Protein AF-U4TGU3-F1 (afdb_monomer)

Foldseek 3Di:
DDDPPPPPPPPQDWAFLCRLCVVQVHHSVLLVVLCVVVVVDDPPQDADQFWGWDQDCDPVDNHGDTTTIGGPNVSVSSNVSCVVVVVGDD

pLDDT: mean 84.71, std 15.21, range [42.94, 96.88]

Mean predicted aligned error: 7.61 Å

Radius of gyration: 15.69 Å; Cα contacts (8 Å, |Δi|>4): 119; chains: 1; bounding box: 40×32×46 Å

Solvent-accessible surface area (backbone atoms only — not comparable to full-atom values): 5378 Å² total; per-residue (Å²): 132,84,83,82,78,75,72,77,73,77,74,73,64,68,30,46,39,54,54,49,9,64,77,60,73,46,54,32,68,55,45,52,50,51,37,58,74,73,60,60,65,54,65,86,87,41,60,52,85,30,26,34,59,38,77,40,69,42,98,87,44,97,55,65,45,81,39,65,29,28,23,69,56,26,45,50,54,51,50,54,51,36,39,76,74,63,72,41,91,130

Nearest PDB structures (foldseek):
  8dxq-assembly1_F  TM=2.674E-01  e=2.018E+00  Homo sapiens
  8dxq-assembly1_D  TM=3.000E-01  e=2.611E+00  Homo sapiens
  8dxr-assembly1_D  TM=2.554E-01  e=3.166E+00  Homo sapiens
  6m04-assembly1_A  TM=2.457E-01  e=2.448E+00  Homo sapiens
  8dsa-assembly1_F  TM=2.647E-01  e=4.657E+00  Mus musculus

Secondary structure (DSSP, 8-state):
--------------B-HHHHHHHHTS-HHHHHHHHHHTT-SPSSS-EETTEEEEEEEETTEEEEEEEEEE-HHHHHHHHHHHHHTTS---

Sequence (90 aa):
MTGEMTIPVMQTKEYSAGDVGKRLGITAQRVGRLATVIGLKAEQPGQNEYGRWAASKSQHSDKEVPTWLYTDKGLAEIKAEAKKEGYINV

Structure (mmCIF, N/CA/C/O backbone):
data_AF-U4TGU3-F1
#
_entry.id   AF-U4TGU3-F1
#
loop_
_atom_site.group_PDB
_atom_site.id
_atom_site.type_symbol
_atom_site.label_atom_id
_atom_site.label_alt_id
_atom_site.label_comp_id
_atom_site.label_asym_id
_atom_site.label_entity_id
_atom_site.label_seq_id
_atom_site.pdbx_PDB_ins_code
_atom_site.Cartn_x
_atom_site.Cartn_y
_atom_site.Cartn_z
_atom_site.occupancy
_atom_site.B_iso_or_equiv
_atom_site.auth_seq_id
_atom_site.auth_comp_id
_atom_site.auth_asym_id
_atom_site.auth_atom_id
_atom_site.pdbx_PDB_model_num
ATOM 1 N N . MET A 1 1 ? 17.209 22.518 -37.202 1.00 42.94 1 MET A N 1
ATOM 2 C CA . MET A 1 1 ? 17.607 21.146 -36.836 1.00 42.94 1 MET A CA 1
ATOM 3 C C . MET A 1 1 ? 16.668 20.693 -35.730 1.00 42.94 1 MET A C 1
ATOM 5 O O . MET A 1 1 ? 16.486 21.428 -34.774 1.00 42.94 1 MET A O 1
ATOM 9 N N . THR A 1 2 ? 15.961 19.608 -36.032 1.00 47.66 2 THR A N 1
ATOM 10 C CA . THR A 1 2 ? 15.033 18.758 -35.266 1.00 47.66 2 THR A CA 1
ATOM 11 C C . THR A 1 2 ? 14.641 19.197 -33.850 1.00 47.66 2 THR A C 1
ATOM 13 O O . THR A 1 2 ? 15.456 19.190 -32.937 1.00 47.66 2 THR A O 1
ATOM 16 N N . GLY A 1 3 ? 13.356 19.522 -33.672 1.00 55.59 3 GLY A N 1
ATOM 17 C CA . GLY A 1 3 ? 12.745 19.722 -32.363 1.00 55.59 3 GLY A CA 1
ATOM 18 C C . GLY A 1 3 ? 12.612 18.401 -31.613 1.00 55.59 3 GLY A C 1
ATOM 19 O O . GLY A 1 3 ? 11.865 17.516 -32.029 1.00 55.59 3 GLY A O 1
ATOM 20 N N . GLU A 1 4 ? 13.317 18.280 -30.494 1.00 60.41 4 GLU A N 1
ATOM 21 C CA . GLU A 1 4 ? 13.029 17.267 -29.486 1.00 60.41 4 GLU A CA 1
ATOM 22 C C . GLU A 1 4 ? 11.736 17.663 -28.769 1.00 60.41 4 GLU A C 1
ATOM 24 O O . GLU A 1 4 ? 11.722 18.455 -27.828 1.00 60.41 4 GLU A O 1
ATOM 29 N N . MET A 1 5 ? 10.613 17.123 -29.241 1.00 56.06 5 MET A N 1
ATOM 30 C CA . MET A 1 5 ? 9.413 17.026 -28.421 1.00 56.06 5 MET A CA 1
ATOM 31 C C . MET A 1 5 ? 9.698 15.979 -27.349 1.00 56.06 5 MET A C 1
ATOM 33 O O . MET A 1 5 ? 9.524 14.781 -27.573 1.00 56.06 5 MET A O 1
ATOM 37 N N . THR A 1 6 ? 10.176 16.422 -26.187 1.00 54.22 6 THR A N 1
ATOM 38 C CA . THR A 1 6 ? 10.187 15.570 -25.004 1.00 54.22 6 THR A CA 1
ATOM 39 C C . THR A 1 6 ? 8.724 15.313 -24.669 1.00 54.22 6 THR A C 1
ATOM 41 O O . THR A 1 6 ? 7.990 16.196 -24.232 1.00 54.22 6 THR A O 1
ATOM 44 N N . ILE A 1 7 ? 8.240 14.112 -24.985 1.00 60.81 7 ILE A N 1
ATOM 45 C CA . ILE A 1 7 ? 6.938 13.668 -24.502 1.00 60.81 7 ILE A CA 1
ATOM 46 C C . ILE A 1 7 ? 7.048 13.789 -22.980 1.00 60.81 7 ILE A C 1
ATOM 48 O O . ILE A 1 7 ? 7.939 13.149 -22.410 1.00 60.81 7 ILE A O 1
ATOM 52 N N . PRO A 1 8 ? 6.229 14.612 -22.300 1.00 52.34 8 PRO A N 1
ATOM 53 C CA . PRO A 1 8 ? 6.173 14.546 -20.858 1.00 52.34 8 PRO A CA 1
ATOM 54 C C . PRO A 1 8 ? 5.653 13.147 -20.566 1.00 52.34 8 PRO A C 1
ATOM 56 O O . PRO A 1 8 ? 4.467 12.869 -20.741 1.00 52.34 8 PRO A O 1
ATOM 59 N N . VAL A 1 9 ? 6.557 12.231 -20.211 1.00 55.03 9 VAL A N 1
ATOM 60 C CA . VAL A 1 9 ? 6.179 10.928 -19.682 1.00 55.03 9 VAL A CA 1
ATOM 61 C C . VAL A 1 9 ? 5.340 11.299 -18.477 1.00 55.03 9 VAL A C 1
ATOM 63 O O . VAL A 1 9 ? 5.873 11.850 -17.513 1.00 55.03 9 VAL A O 1
ATOM 66 N N . MET A 1 10 ? 4.018 11.169 -18.595 1.00 55.25 10 MET A N 1
ATOM 67 C CA . MET A 1 10 ? 3.103 11.469 -17.509 1.00 55.25 10 MET A CA 1
ATOM 68 C C . MET A 1 10 ? 3.517 10.530 -16.385 1.00 55.25 10 MET A C 1
ATOM 70 O O . MET A 1 10 ? 3.188 9.345 -16.406 1.00 55.25 10 MET A O 1
ATOM 74 N N . GLN A 1 11 ? 4.345 11.033 -15.466 1.00 61.78 11 GLN A N 1
ATOM 75 C CA . GLN A 1 11 ? 4.795 10.282 -14.312 1.00 61.78 11 GLN A CA 1
ATOM 76 C C . GLN A 1 11 ? 3.530 10.016 -13.516 1.00 61.78 11 GLN A C 1
ATOM 78 O O . GLN A 1 11 ? 2.972 10.915 -12.883 1.00 61.78 11 GLN A O 1
ATOM 83 N N . THR A 1 12 ? 3.018 8.796 -13.651 1.00 71.69 12 THR A N 1
ATOM 84 C CA . THR A 1 12 ? 1.886 8.343 -12.856 1.00 71.69 12 THR A CA 1
ATOM 85 C C . THR A 1 12 ? 2.315 8.502 -11.411 1.00 71.69 12 THR A C 1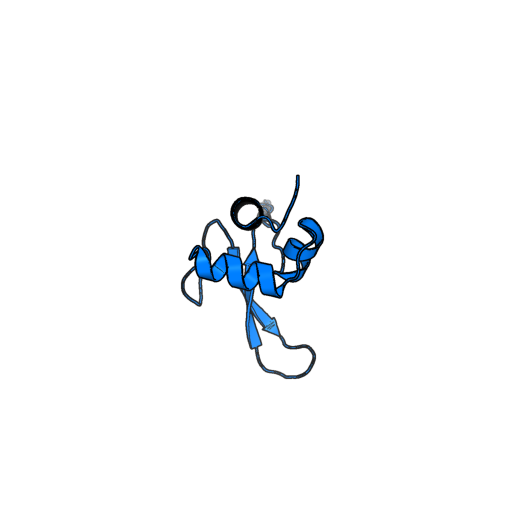
ATOM 87 O O . THR A 1 12 ? 3.400 8.054 -11.050 1.00 71.69 12 THR A O 1
ATOM 90 N N . LYS A 1 13 ? 1.528 9.218 -10.605 1.00 86.38 13 LYS A N 1
ATOM 91 C CA . LYS A 1 13 ? 1.904 9.459 -9.214 1.00 86.38 13 LYS A CA 1
ATOM 92 C C . LYS A 1 13 ? 1.964 8.122 -8.493 1.00 86.38 13 LYS A C 1
ATOM 94 O O . LYS A 1 13 ? 1.022 7.333 -8.548 1.00 86.38 13 LYS A O 1
ATOM 99 N N . GLU A 1 14 ? 3.082 7.899 -7.822 1.00 91.75 14 GLU A N 1
ATOM 100 C CA . GLU A 1 14 ? 3.348 6.671 -7.093 1.00 91.75 14 GLU A CA 1
ATOM 101 C C . GLU A 1 14 ? 3.425 6.980 -5.604 1.00 91.75 14 GLU A C 1
ATOM 103 O O . GLU A 1 14 ? 3.963 8.007 -5.185 1.00 91.75 14 GLU A O 1
ATOM 108 N N . TYR A 1 15 ? 2.878 6.082 -4.800 1.00 94.50 15 TYR A N 1
ATOM 109 C CA . TYR A 1 15 ? 2.745 6.246 -3.365 1.00 94.50 15 TYR A CA 1
ATOM 110 C C . TYR A 1 15 ? 3.387 5.064 -2.664 1.00 94.50 15 TYR A C 1
ATOM 112 O O . TYR A 1 15 ? 3.130 3.912 -3.008 1.00 94.50 15 TYR A O 1
ATOM 120 N N . SER A 1 16 ? 4.190 5.318 -1.635 1.00 95.12 16 SER A N 1
ATOM 121 C CA . SER A 1 16 ? 4.609 4.232 -0.754 1.00 95.12 16 SER A CA 1
ATOM 122 C C . SER A 1 16 ? 3.408 3.705 0.043 1.00 95.12 16 SER A C 1
ATOM 124 O O . SER A 1 16 ? 2.395 4.391 0.205 1.00 95.12 16 SER A O 1
ATOM 126 N N . ALA A 1 17 ? 3.531 2.512 0.632 1.00 95.12 17 ALA A N 1
ATOM 127 C CA . ALA A 1 17 ? 2.529 2.023 1.585 1.00 95.12 17 ALA A CA 1
ATOM 128 C C . ALA A 1 17 ? 2.283 3.023 2.738 1.00 95.12 17 ALA A C 1
ATOM 130 O O . ALA A 1 17 ? 1.170 3.116 3.253 1.00 95.12 17 ALA A O 1
ATOM 131 N N . GLY A 1 18 ? 3.308 3.794 3.122 1.00 95.69 18 GLY A N 1
ATOM 132 C CA . GLY A 1 18 ? 3.194 4.861 4.114 1.00 95.69 18 GLY A CA 1
ATOM 133 C C . GLY A 1 18 ? 2.343 6.033 3.641 1.00 95.69 18 GLY A C 1
ATOM 134 O O . GLY A 1 18 ? 1.502 6.510 4.399 1.00 95.69 18 GLY A O 1
ATOM 135 N N . ASP A 1 19 ? 2.509 6.470 2.395 1.00 95.81 19 ASP A N 1
ATOM 136 C CA . ASP A 1 19 ? 1.719 7.568 1.828 1.00 95.81 19 ASP A CA 1
ATOM 137 C C . ASP A 1 19 ? 0.255 7.170 1.646 1.00 95.81 19 ASP A C 1
ATOM 139 O O . ASP A 1 19 ? -0.641 7.931 2.014 1.00 95.81 19 ASP A O 1
ATOM 143 N N . VAL A 1 20 ? 0.006 5.951 1.154 1.00 96.12 20 VAL A N 1
ATOM 144 C CA . VAL A 1 20 ? -1.346 5.377 1.075 1.00 96.12 20 VAL A CA 1
ATOM 145 C C . VAL A 1 20 ? -1.968 5.302 2.468 1.00 96.12 20 VAL A C 1
ATOM 147 O O . VAL A 1 20 ? -3.093 5.755 2.664 1.00 96.12 20 VAL A O 1
ATOM 150 N N . GLY A 1 21 ? -1.226 4.795 3.456 1.00 96.12 21 GLY A N 1
ATOM 151 C CA . GLY A 1 21 ? -1.700 4.691 4.833 1.00 96.12 21 GLY A CA 1
ATOM 152 C C . GLY A 1 21 ? -2.099 6.046 5.416 1.00 96.12 21 GLY A C 1
ATOM 153 O O . GLY A 1 21 ? -3.218 6.197 5.900 1.00 96.12 21 GLY A O 1
ATOM 154 N N . LYS A 1 22 ? -1.241 7.065 5.275 1.00 95.94 22 LYS A N 1
ATOM 155 C CA . LYS A 1 22 ? -1.533 8.443 5.711 1.00 95.94 22 LYS A CA 1
ATOM 156 C C . LYS A 1 22 ? -2.804 8.999 5.068 1.00 95.94 22 LYS A C 1
ATOM 158 O O . LYS A 1 22 ? -3.608 9.610 5.761 1.00 95.94 22 LYS A O 1
ATOM 163 N N . ARG A 1 23 ? -3.005 8.768 3.765 1.00 94.31 23 ARG A N 1
ATOM 164 C CA . ARG A 1 23 ? -4.198 9.227 3.028 1.00 94.31 23 ARG A CA 1
ATOM 165 C C . ARG A 1 23 ? -5.487 8.554 3.488 1.00 94.31 23 ARG A C 1
ATOM 167 O O . ARG A 1 23 ? -6.547 9.163 3.411 1.00 94.31 23 ARG A O 1
ATOM 174 N N . LEU A 1 24 ? -5.393 7.303 3.924 1.00 93.62 24 LEU A N 1
ATOM 175 C CA . LEU A 1 24 ? -6.531 6.501 4.363 1.00 93.62 24 LEU A CA 1
ATOM 176 C C . LEU A 1 24 ? -6.733 6.516 5.886 1.00 93.62 24 LEU A C 1
ATOM 178 O O . LEU A 1 24 ? -7.722 5.974 6.362 1.00 93.62 24 LEU A O 1
ATOM 182 N N . GLY A 1 25 ? -5.816 7.105 6.659 1.00 94.81 25 GLY A N 1
ATOM 183 C CA . GLY A 1 25 ? -5.854 7.054 8.123 1.00 94.81 25 GLY A CA 1
ATOM 184 C C . GLY A 1 25 ? -5.512 5.676 8.707 1.00 94.81 25 GLY A C 1
ATOM 185 O O . GLY A 1 25 ? -5.915 5.366 9.825 1.00 94.81 25 GLY A O 1
ATOM 186 N N . ILE A 1 26 ? -4.772 4.836 7.972 1.00 95.06 26 ILE A N 1
ATOM 187 C CA . ILE A 1 26 ? -4.338 3.497 8.412 1.00 95.06 26 ILE A CA 1
ATOM 188 C C . ILE A 1 26 ? -2.811 3.359 8.376 1.00 95.06 26 ILE A C 1
ATOM 190 O O . ILE A 1 26 ? -2.092 4.177 7.807 1.00 95.06 26 ILE A O 1
ATOM 194 N N . THR A 1 27 ? -2.277 2.301 8.985 1.00 96.25 27 THR A N 1
ATOM 195 C CA . THR A 1 27 ? -0.826 2.066 9.008 1.00 96.25 27 THR A CA 1
ATOM 196 C C . THR A 1 27 ? -0.315 1.503 7.678 1.00 96.25 27 THR A C 1
ATOM 198 O O . THR A 1 27 ? -1.009 0.750 6.992 1.00 96.25 27 THR A O 1
ATOM 201 N N . ALA A 1 28 ? 0.946 1.793 7.339 1.00 94.75 28 ALA A N 1
ATOM 202 C CA . ALA A 1 28 ? 1.609 1.237 6.153 1.00 94.75 28 ALA A CA 1
ATOM 203 C C . ALA A 1 28 ? 1.610 -0.303 6.142 1.00 94.75 28 ALA A C 1
ATOM 205 O O . ALA A 1 28 ? 1.455 -0.934 5.097 1.00 94.75 28 ALA A O 1
ATOM 206 N N . GLN A 1 29 ? 1.747 -0.916 7.322 1.00 95.06 29 GLN A N 1
ATOM 207 C CA . GLN A 1 29 ? 1.695 -2.368 7.482 1.00 95.06 29 GLN A CA 1
ATOM 208 C C . GLN A 1 29 ? 0.322 -2.930 7.091 1.00 95.06 29 GLN A C 1
ATOM 210 O O . GLN A 1 29 ? 0.256 -3.943 6.397 1.00 95.06 29 GLN A O 1
ATOM 215 N N . ARG A 1 30 ? -0.772 -2.258 7.484 1.00 95.56 30 ARG A N 1
ATOM 216 C CA . ARG A 1 30 ? -2.128 -2.645 7.070 1.00 95.56 30 ARG A CA 1
ATOM 217 C C . ARG A 1 30 ? -2.301 -2.550 5.561 1.00 95.56 30 ARG A C 1
ATOM 219 O O . ARG A 1 30 ? -2.789 -3.505 4.972 1.00 95.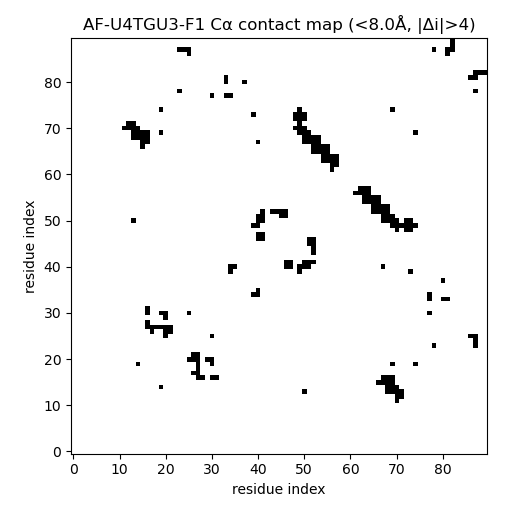56 30 ARG A O 1
ATOM 226 N N . VAL A 1 31 ? -1.837 -1.468 4.936 1.00 96.88 31 VAL A N 1
ATOM 227 C CA . VAL A 1 31 ? -1.841 -1.332 3.467 1.00 96.88 31 VAL A CA 1
ATOM 228 C C . VAL A 1 31 ? -1.124 -2.513 2.810 1.00 96.88 31 VAL A C 1
ATOM 230 O O . VAL A 1 31 ? -1.669 -3.144 1.911 1.00 96.88 31 VAL A O 1
ATOM 233 N N . GLY A 1 32 ? 0.071 -2.859 3.299 1.00 94.62 32 GLY A N 1
ATOM 234 C CA . GLY A 1 32 ? 0.832 -4.000 2.793 1.00 94.62 32 GLY A CA 1
ATOM 235 C C . GLY A 1 32 ? 0.101 -5.335 2.948 1.00 94.62 32 GLY A C 1
ATOM 236 O O . GLY A 1 32 ? 0.129 -6.139 2.019 1.00 94.62 32 GLY A O 1
ATOM 237 N N . ARG A 1 33 ? -0.574 -5.556 4.085 1.00 95.44 33 ARG A N 1
ATOM 238 C CA . ARG A 1 33 ? -1.380 -6.760 4.333 1.00 95.44 33 ARG A CA 1
ATOM 239 C C . ARG A 1 33 ? -2.583 -6.833 3.397 1.00 95.44 33 ARG A C 1
ATOM 241 O O . ARG A 1 33 ? -2.772 -7.871 2.776 1.00 95.44 33 ARG A O 1
ATOM 248 N N . LEU A 1 34 ? -3.341 -5.743 3.268 1.00 95.81 34 LEU A N 1
ATOM 249 C CA . LEU A 1 34 ? -4.488 -5.658 2.360 1.00 95.81 34 LEU A CA 1
ATOM 250 C C . LEU A 1 34 ? -4.057 -5.964 0.924 1.00 95.81 34 LEU A C 1
ATOM 252 O O . LEU A 1 34 ? -4.641 -6.838 0.299 1.00 95.81 34 LEU A O 1
ATOM 256 N N . ALA A 1 35 ? -2.973 -5.341 0.449 1.00 95.38 35 ALA A N 1
ATOM 257 C CA . ALA A 1 35 ? -2.434 -5.569 -0.893 1.00 95.38 35 ALA A CA 1
ATOM 258 C C . ALA A 1 35 ? -2.068 -7.037 -1.162 1.00 95.38 35 ALA A C 1
ATOM 260 O O . ALA A 1 35 ? -2.237 -7.512 -2.282 1.00 95.38 35 ALA A O 1
ATOM 261 N N . THR A 1 36 ? -1.561 -7.751 -0.153 1.00 93.75 36 THR A N 1
ATOM 262 C CA . THR A 1 36 ? -1.280 -9.189 -0.256 1.00 93.75 36 THR A CA 1
ATOM 263 C C . THR A 1 36 ? -2.566 -10.018 -0.256 1.00 93.75 36 THR A C 1
ATOM 265 O O . THR A 1 36 ? -2.678 -10.934 -1.061 1.00 93.75 36 THR A O 1
ATOM 268 N N . VAL A 1 37 ? -3.539 -9.698 0.608 1.00 94.06 37 VAL A N 1
ATOM 269 C CA . VAL A 1 37 ? -4.815 -10.435 0.729 1.00 94.06 37 VAL A CA 1
ATOM 270 C C . VAL A 1 37 ? -5.618 -10.396 -0.569 1.00 94.06 37 VAL A C 1
ATOM 272 O O . VAL A 1 37 ? -6.126 -11.427 -0.994 1.00 94.06 37 VAL A O 1
ATOM 275 N N . ILE A 1 38 ? -5.689 -9.236 -1.224 1.00 94.50 38 ILE A N 1
ATOM 276 C CA . ILE A 1 38 ? -6.425 -9.086 -2.490 1.00 94.50 38 ILE A CA 1
ATOM 277 C C . ILE A 1 38 ? -5.584 -9.438 -3.727 1.00 94.50 38 ILE A C 1
ATOM 279 O O . ILE A 1 38 ? -6.063 -9.287 -4.845 1.00 94.50 38 ILE A O 1
ATOM 283 N N . GLY A 1 39 ? -4.323 -9.853 -3.55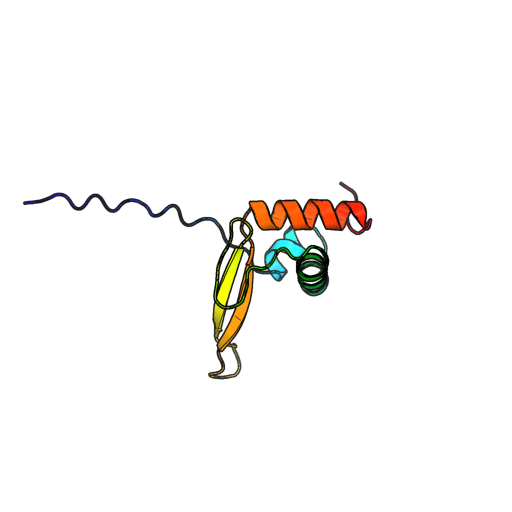5 1.00 94.44 39 GLY A N 1
ATOM 284 C CA . GLY A 1 39 ? -3.436 -10.179 -4.677 1.00 94.44 39 GLY A C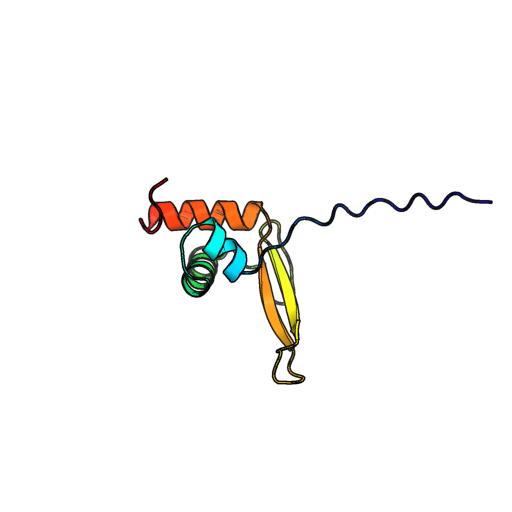A 1
ATOM 285 C C . GLY A 1 39 ? -3.131 -8.994 -5.604 1.00 94.44 39 GLY A C 1
ATOM 286 O O . GLY A 1 39 ? -2.938 -9.181 -6.798 1.00 94.44 39 GLY A O 1
ATOM 287 N N . LEU A 1 40 ? -3.090 -7.765 -5.075 1.00 94.69 40 LEU A N 1
ATOM 288 C CA . LEU A 1 40 ? -2.948 -6.540 -5.879 1.00 94.69 40 LEU A CA 1
ATOM 289 C C . LEU A 1 40 ? -1.561 -6.385 -6.512 1.00 94.69 40 LEU A C 1
ATOM 291 O O . LEU A 1 40 ? -1.406 -5.720 -7.538 1.00 94.69 40 LEU A O 1
ATOM 295 N N . LYS A 1 41 ? -0.530 -6.953 -5.881 1.00 92.94 41 LYS A N 1
ATOM 296 C CA . LYS A 1 41 ? 0.858 -6.801 -6.326 1.00 92.94 41 LYS A CA 1
ATOM 297 C C . LYS A 1 41 ? 1.139 -7.704 -7.521 1.00 92.94 41 LYS A C 1
ATOM 299 O O . LYS A 1 41 ? 0.782 -8.877 -7.507 1.00 92.94 41 LYS A O 1
ATOM 304 N N . ALA A 1 42 ? 1.831 -7.162 -8.517 1.00 92.81 42 ALA A N 1
ATOM 305 C CA . ALA A 1 42 ? 2.367 -7.959 -9.612 1.00 92.81 42 ALA A CA 1
ATOM 306 C C . ALA A 1 42 ? 3.468 -8.907 -9.111 1.00 92.81 42 ALA A C 1
ATOM 308 O O . ALA A 1 42 ? 4.050 -8.695 -8.039 1.00 92.81 42 ALA A O 1
ATOM 309 N N . GLU A 1 43 ? 3.798 -9.913 -9.918 1.00 90.94 43 GLU A N 1
ATOM 310 C CA . GLU A 1 43 ? 4.984 -10.736 -9.690 1.00 90.94 43 GLU A CA 1
ATOM 311 C C . GLU A 1 43 ? 6.245 -9.862 -9.646 1.00 90.94 43 GLU A C 1
ATOM 313 O O . GLU A 1 43 ? 6.353 -8.838 -10.328 1.00 90.94 43 GLU A O 1
ATOM 318 N N . GLN A 1 44 ? 7.181 -10.229 -8.775 1.00 85.94 44 GLN A N 1
ATOM 319 C CA . GLN A 1 44 ? 8.418 -9.485 -8.597 1.00 85.94 44 GLN A CA 1
ATOM 320 C C . GLN A 1 44 ? 9.529 -10.076 -9.483 1.00 85.94 44 GLN A C 1
ATOM 322 O O . GLN A 1 44 ? 9.761 -11.282 -9.403 1.00 85.94 44 GLN A O 1
ATOM 327 N N . PRO A 1 45 ? 10.296 -9.254 -10.230 1.00 87.12 45 PRO A N 1
ATOM 328 C CA . PRO A 1 45 ? 10.118 -7.818 -10.467 1.00 87.12 45 PRO A CA 1
ATOM 329 C C . PRO A 1 45 ? 9.043 -7.546 -11.530 1.00 87.12 45 PRO A C 1
ATOM 331 O O . PRO A 1 45 ? 8.923 -8.282 -12.503 1.00 87.12 45 PRO A O 1
ATOM 334 N N . GLY A 1 46 ? 8.289 -6.456 -11.381 1.00 88.50 46 GLY A N 1
ATOM 335 C CA . GLY A 1 46 ? 7.203 -6.154 -12.309 1.00 88.50 46 GLY A CA 1
ATOM 336 C C . GLY A 1 46 ? 6.338 -4.972 -11.895 1.00 88.50 46 GLY A C 1
ATOM 337 O O . GLY A 1 46 ? 6.527 -4.362 -10.837 1.00 88.50 46 GLY A O 1
ATOM 338 N N . GLN A 1 47 ? 5.377 -4.657 -12.756 1.00 92.62 47 GLN A N 1
ATOM 339 C CA . GLN A 1 47 ? 4.376 -3.620 -12.549 1.00 92.62 47 GLN A CA 1
ATOM 340 C C . GLN A 1 47 ? 3.040 -4.043 -13.149 1.00 92.62 47 GLN A C 1
ATOM 342 O O . GLN A 1 47 ? 2.992 -4.839 -14.084 1.00 92.62 47 GLN A O 1
ATOM 347 N N . ASN A 1 48 ? 1.961 -3.485 -12.621 1.00 93.81 48 ASN A N 1
ATOM 348 C CA . ASN A 1 48 ? 0.620 -3.590 -13.177 1.00 93.81 48 ASN A CA 1
ATOM 349 C C . ASN A 1 48 ? -0.078 -2.225 -13.061 1.00 93.81 48 ASN A C 1
ATOM 351 O O . ASN A 1 48 ? 0.538 -1.216 -12.718 1.00 93.81 48 ASN A O 1
ATOM 355 N N . GLU A 1 49 ? -1.374 -2.166 -13.350 1.00 92.56 49 GLU A N 1
ATOM 356 C CA . GLU A 1 49 ? -2.124 -0.910 -13.264 1.00 92.56 49 GLU A CA 1
ATOM 357 C C . GLU A 1 49 ? -2.250 -0.345 -11.838 1.00 92.56 49 GLU A C 1
ATOM 359 O O . GLU A 1 49 ? -2.520 0.847 -11.672 1.00 92.56 49 GLU A O 1
ATOM 364 N N . TYR A 1 50 ? -2.023 -1.171 -10.815 1.00 95.19 50 TYR A N 1
ATOM 365 C CA . TYR A 1 50 ? -2.150 -0.823 -9.401 1.00 95.19 50 TYR A CA 1
ATOM 366 C C . TYR A 1 50 ? -0.830 -0.382 -8.760 1.00 95.19 50 TYR A C 1
ATOM 368 O O . TYR A 1 50 ? -0.833 0.138 -7.641 1.00 95.19 50 TYR A O 1
ATOM 376 N N . GLY A 1 51 ? 0.304 -0.581 -9.429 1.00 94.31 51 GLY A N 1
ATOM 377 C CA . GLY A 1 51 ? 1.600 -0.263 -8.852 1.00 94.31 51 GLY A CA 1
ATOM 378 C C . GLY A 1 51 ? 2.782 -0.906 -9.557 1.00 94.31 51 GLY A C 1
ATOM 379 O O . GLY A 1 51 ? 2.643 -1.600 -10.565 1.00 94.31 51 GLY A O 1
ATOM 380 N N . ARG A 1 52 ? 3.965 -0.695 -8.983 1.00 94.00 52 ARG A N 1
ATOM 381 C CA . ARG A 1 52 ? 5.203 -1.337 -9.426 1.00 94.00 52 ARG A CA 1
ATOM 382 C C . ARG A 1 52 ? 6.132 -1.669 -8.275 1.00 94.00 52 ARG A C 1
ATOM 384 O O . ARG A 1 52 ? 6.146 -0.992 -7.246 1.00 94.00 52 ARG A O 1
ATOM 391 N N . TRP A 1 53 ? 6.979 -2.667 -8.494 1.00 93.31 53 TRP A N 1
ATOM 392 C CA . TRP A 1 53 ? 8.142 -2.903 -7.654 1.00 93.31 53 TRP A CA 1
ATOM 393 C C . TRP A 1 53 ? 9.224 -1.860 -7.950 1.00 93.31 53 TRP A C 1
ATOM 395 O O . TRP A 1 53 ? 9.634 -1.665 -9.093 1.00 93.31 53 TRP A O 1
ATOM 405 N N . ALA A 1 54 ? 9.703 -1.197 -6.903 1.00 88.19 54 ALA A N 1
ATOM 406 C CA . ALA A 1 54 ? 10.848 -0.303 -6.938 1.00 88.19 54 ALA A CA 1
ATOM 407 C C . ALA A 1 54 ? 11.962 -0.861 -6.048 1.00 88.19 54 ALA A C 1
ATOM 409 O O . ALA A 1 54 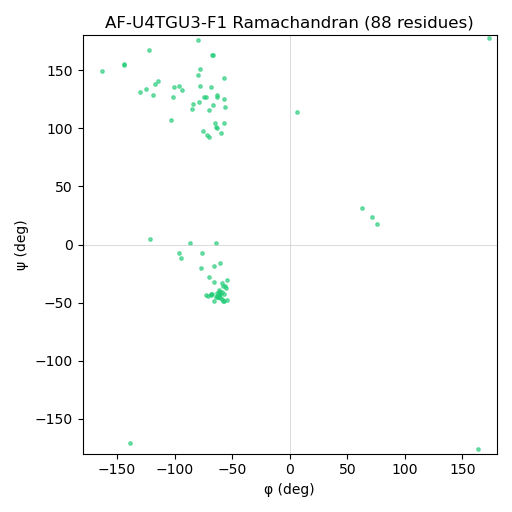? 11.708 -1.330 -4.937 1.00 88.19 54 ALA A O 1
ATOM 410 N N . ALA A 1 55 ? 13.203 -0.785 -6.520 1.00 79.56 55 ALA A N 1
ATOM 411 C CA . ALA A 1 55 ? 14.368 -1.035 -5.686 1.00 79.56 55 ALA A CA 1
ATOM 412 C C . ALA A 1 55 ? 14.577 0.188 -4.782 1.00 79.56 55 ALA A C 1
ATOM 414 O O . ALA A 1 55 ? 15.099 1.216 -5.212 1.00 79.56 55 ALA A O 1
ATOM 415 N N . SER A 1 56 ? 14.100 0.124 -3.538 1.00 67.69 56 SER A N 1
ATOM 416 C CA . SER A 1 56 ? 14.413 1.165 -2.560 1.00 67.69 56 SER A CA 1
ATOM 417 C C . SER A 1 56 ? 15.759 0.849 -1.919 1.00 67.69 56 SER A C 1
ATOM 419 O O . SER A 1 56 ? 15.912 -0.214 -1.309 1.00 67.69 56 SER A O 1
ATOM 421 N N . LYS A 1 57 ? 16.728 1.766 -2.034 1.00 63.31 57 LYS A N 1
ATOM 422 C CA . LYS A 1 57 ? 17.949 1.701 -1.224 1.00 63.31 57 LYS A CA 1
ATOM 423 C C . LYS A 1 57 ? 17.561 1.842 0.241 1.00 63.31 57 LYS A C 1
ATOM 425 O O . LYS A 1 57 ? 16.859 2.787 0.606 1.00 63.31 57 LYS A O 1
ATOM 430 N N . SER A 1 58 ? 17.989 0.905 1.081 1.00 57.56 58 SER A N 1
ATOM 431 C CA . SER A 1 58 ? 17.763 1.051 2.513 1.00 57.56 58 SER A CA 1
ATOM 432 C C . SER A 1 58 ? 18.623 2.206 3.047 1.00 57.56 58 SER A C 1
ATOM 434 O O . SER A 1 58 ? 19.796 2.316 2.705 1.00 57.56 58 SER A O 1
ATOM 436 N N . GLN A 1 59 ? 18.064 3.077 3.892 1.00 57.00 59 GLN A N 1
ATOM 437 C CA . GLN A 1 59 ? 18.804 4.206 4.487 1.00 57.00 59 GLN A CA 1
ATOM 438 C C . GLN A 1 59 ? 20.009 3.774 5.347 1.00 57.00 59 GLN A C 1
ATOM 440 O O . GLN A 1 59 ? 20.857 4.603 5.660 1.00 57.00 59 GLN A O 1
ATOM 445 N N . HIS A 1 60 ? 20.085 2.496 5.734 1.00 61.16 60 HIS A N 1
ATOM 446 C CA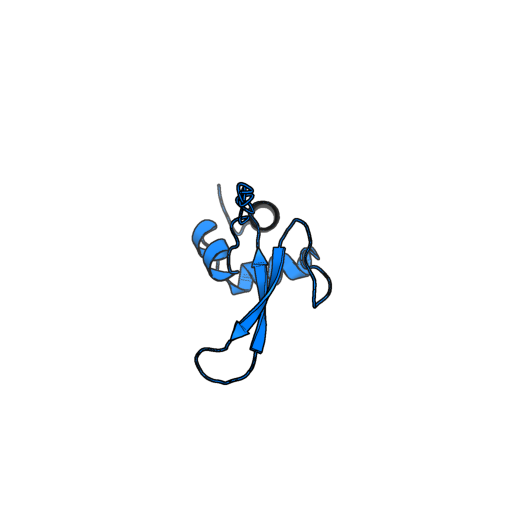 . HIS A 1 60 ? 21.065 1.972 6.690 1.00 61.16 60 HIS A CA 1
ATOM 447 C C . HIS A 1 60 ? 21.952 0.845 6.130 1.00 61.16 60 HIS A C 1
ATOM 449 O O . HIS A 1 60 ? 22.716 0.244 6.880 1.00 61.16 60 HIS A O 1
ATOM 455 N N . SER A 1 61 ? 21.841 0.503 4.843 1.00 61.03 61 SER A N 1
ATOM 456 C CA . SER A 1 61 ? 22.629 -0.567 4.220 1.00 61.03 61 SER A CA 1
ATOM 457 C C . SER A 1 61 ? 22.600 -0.448 2.697 1.00 61.03 61 SER A C 1
ATOM 459 O O . SER A 1 61 ? 21.574 -0.088 2.121 1.00 61.03 61 SER A O 1
ATOM 461 N N . ASP A 1 62 ? 23.676 -0.868 2.032 1.00 63.03 62 ASP A N 1
ATOM 462 C CA . ASP A 1 62 ? 23.760 -0.976 0.567 1.00 63.03 62 ASP A CA 1
ATOM 463 C C . ASP A 1 62 ? 22.788 -2.002 -0.046 1.00 63.03 62 ASP A C 1
ATOM 465 O O . ASP A 1 62 ? 22.764 -2.205 -1.257 1.00 63.03 62 ASP A O 1
ATOM 469 N N . LYS A 1 63 ? 21.965 -2.659 0.779 1.00 71.31 63 LYS A N 1
ATOM 470 C CA . LYS A 1 63 ? 20.930 -3.587 0.332 1.00 71.31 63 LYS A CA 1
ATOM 471 C C . LYS A 1 63 ? 19.764 -2.836 -0.310 1.00 71.31 63 LYS A C 1
ATOM 473 O O . LYS A 1 63 ? 19.143 -1.955 0.293 1.00 71.31 63 LYS A O 1
ATOM 478 N N . GLU A 1 64 ? 19.428 -3.257 -1.520 1.00 72.19 64 GLU A N 1
ATOM 479 C CA . GLU A 1 64 ? 18.209 -2.863 -2.213 1.00 72.19 64 GLU A CA 1
ATOM 480 C C . GLU A 1 64 ? 17.070 -3.777 -1.764 1.00 72.19 64 GLU A C 1
ATOM 482 O O . GLU A 1 64 ? 17.114 -4.993 -1.956 1.00 72.19 64 GLU A O 1
ATOM 487 N N . VAL A 1 65 ? 16.055 -3.192 -1.127 1.00 80.12 65 VAL A N 1
ATOM 488 C CA . VAL A 1 65 ? 14.851 -3.924 -0.727 1.00 80.12 65 VAL A CA 1
ATOM 489 C C . VAL A 1 65 ? 13.750 -3.609 -1.736 1.00 80.12 65 VAL A C 1
ATOM 491 O O . VAL A 1 65 ? 13.477 -2.428 -1.985 1.00 80.12 65 VAL A O 1
ATOM 494 N N . PRO A 1 66 ? 13.110 -4.629 -2.328 1.00 86.81 66 PRO A N 1
ATOM 495 C CA . PRO A 1 66 ? 11.982 -4.423 -3.220 1.00 86.81 66 PRO A CA 1
ATOM 496 C C . PRO A 1 66 ? 10.790 -3.860 -2.445 1.00 86.81 66 PRO A C 1
ATOM 498 O O . PRO A 1 66 ? 10.265 -4.482 -1.521 1.00 86.81 66 PRO A O 1
ATOM 501 N N . THR A 1 67 ? 10.339 -2.681 -2.854 1.00 90.56 67 THR A N 1
ATOM 502 C CA . THR A 1 67 ? 9.194 -1.987 -2.266 1.00 90.56 67 THR A CA 1
ATOM 503 C C . THR A 1 67 ? 8.124 -1.798 -3.327 1.00 90.56 67 THR A C 1
ATOM 505 O O . THR A 1 67 ? 8.397 -1.295 -4.413 1.00 90.56 67 THR A O 1
ATOM 508 N N . TRP A 1 68 ? 6.892 -2.193 -3.015 1.00 94.50 68 TRP A N 1
ATOM 509 C CA . TRP A 1 68 ? 5.751 -1.942 -3.891 1.00 94.50 68 TRP A CA 1
ATOM 510 C C . TRP A 1 68 ? 5.275 -0.495 -3.733 1.00 94.50 68 TRP A C 1
ATOM 512 O O . TRP A 1 68 ? 4.926 -0.075 -2.624 1.00 94.50 68 TRP A O 1
ATOM 522 N N . LEU A 1 69 ? 5.258 0.247 -4.837 1.00 94.44 69 LEU A N 1
ATOM 523 C CA . LEU A 1 69 ? 4.678 1.581 -4.936 1.00 94.44 69 LEU A CA 1
ATOM 524 C C . LEU A 1 69 ? 3.302 1.485 -5.593 1.00 94.44 69 LEU A C 1
ATOM 526 O O . LEU A 1 69 ? 3.140 0.790 -6.591 1.00 94.44 69 LEU A O 1
ATOM 530 N N . TYR A 1 70 ? 2.319 2.182 -5.034 1.00 96.06 70 TYR A N 1
ATOM 531 C CA . TYR A 1 70 ? 0.925 2.156 -5.464 1.00 96.06 70 TYR A CA 1
ATOM 532 C C . TYR A 1 70 ? 0.636 3.326 -6.399 1.00 96.06 70 TYR A C 1
ATOM 534 O O . TYR A 1 70 ? 1.012 4.458 -6.102 1.00 96.06 70 TYR A O 1
ATOM 542 N N . THR A 1 71 ? -0.085 3.073 -7.485 1.00 95.19 71 THR A N 1
ATOM 543 C CA . THR A 1 71 ? -0.692 4.132 -8.304 1.00 95.19 71 THR A CA 1
ATOM 544 C C . THR A 1 71 ? -1.985 4.636 -7.652 1.00 95.19 71 THR A C 1
ATOM 546 O O . THR A 1 71 ? -2.458 4.074 -6.659 1.00 95.19 71 THR A O 1
ATOM 549 N N . ASP A 1 72 ? -2.620 5.658 -8.232 1.00 94.38 72 ASP A N 1
ATOM 550 C CA . ASP A 1 72 ? -3.965 6.087 -7.821 1.00 94.38 72 ASP A CA 1
ATOM 551 C C . ASP A 1 72 ? -4.993 4.940 -7.874 1.00 94.38 72 ASP A C 1
ATOM 553 O O . ASP A 1 72 ? -5.824 4.814 -6.972 1.00 94.38 72 ASP A O 1
ATOM 557 N N . LYS A 1 73 ? -4.899 4.054 -8.878 1.00 94.88 73 LYS A N 1
ATOM 558 C CA . LYS A 1 73 ? -5.739 2.848 -8.966 1.00 94.88 73 LYS A CA 1
ATOM 559 C C . LYS A 1 73 ? -5.463 1.886 -7.815 1.00 94.88 73 LYS A C 1
ATOM 561 O O . LYS A 1 73 ? -6.398 1.404 -7.183 1.00 94.88 73 LYS A O 1
ATOM 566 N N . GLY A 1 74 ? -4.190 1.637 -7.504 1.00 95.88 74 GLY A N 1
ATOM 567 C CA . GLY A 1 74 ? -3.829 0.779 -6.377 1.00 95.88 74 GLY A CA 1
ATOM 568 C C . GLY A 1 74 ? -4.322 1.332 -5.044 1.00 95.88 74 GLY A C 1
ATOM 569 O O . GLY A 1 74 ? -4.848 0.591 -4.220 1.00 95.88 74 GLY A O 1
ATOM 570 N N . LEU A 1 75 ? -4.222 2.648 -4.845 1.00 95.75 75 LEU A N 1
ATOM 571 C CA . LEU A 1 75 ? -4.778 3.315 -3.671 1.00 95.75 75 LEU A CA 1
ATOM 572 C C . LEU A 1 75 ? -6.298 3.124 -3.580 1.00 95.75 75 LEU A C 1
ATOM 574 O O . LEU A 1 75 ? -6.803 2.859 -2.489 1.00 95.75 75 LEU A O 1
ATOM 578 N N . ALA A 1 76 ? -7.020 3.254 -4.696 1.00 95.31 76 ALA A N 1
ATOM 579 C CA . ALA A 1 76 ? -8.469 3.074 -4.737 1.00 95.31 76 ALA A CA 1
ATOM 580 C C . ALA A 1 76 ? -8.893 1.650 -4.335 1.00 95.31 76 ALA A C 1
ATOM 582 O O . ALA A 1 76 ? -9.794 1.507 -3.509 1.00 95.31 76 ALA A O 1
ATOM 583 N N . GLU A 1 77 ? -8.198 0.621 -4.824 1.00 96.25 77 GLU A N 1
ATOM 584 C CA . GLU A 1 77 ? -8.456 -0.773 -4.435 1.00 96.25 77 GLU A CA 1
ATOM 585 C C . GLU A 1 77 ? -8.184 -1.011 -2.945 1.00 96.25 77 GLU A C 1
ATOM 587 O O . GLU A 1 77 ? -9.018 -1.577 -2.236 1.00 96.25 77 GLU A O 1
ATOM 592 N N . ILE A 1 78 ? -7.065 -0.495 -2.419 1.00 96.44 78 ILE A N 1
ATOM 593 C CA . ILE A 1 78 ? -6.767 -0.583 -0.981 1.00 96.44 78 ILE A CA 1
ATOM 594 C C . ILE A 1 78 ? -7.829 0.139 -0.155 1.00 96.44 78 ILE A C 1
ATOM 596 O O . ILE A 1 78 ? -8.222 -0.354 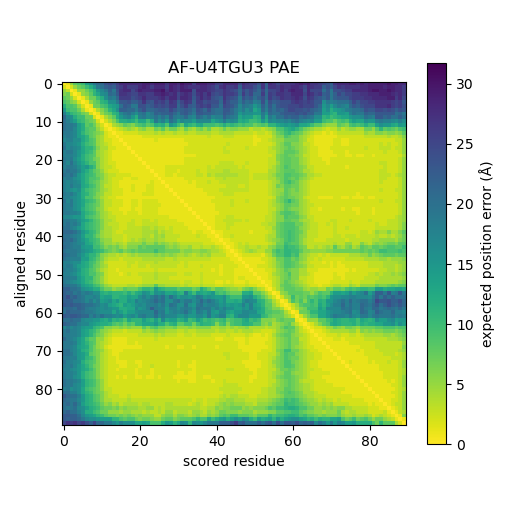0.900 1.00 96.44 78 ILE A O 1
ATO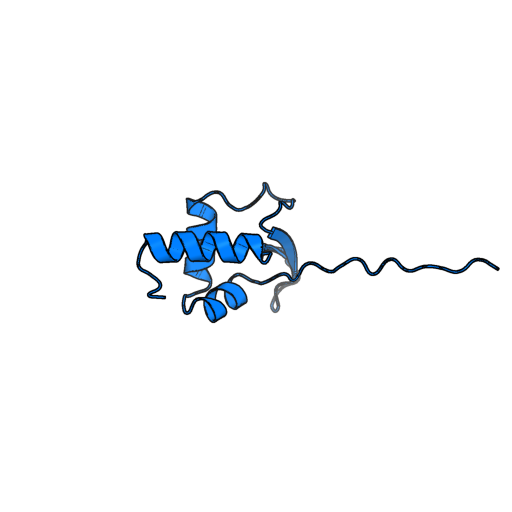M 600 N N . LYS A 1 79 ? -8.316 1.292 -0.619 1.00 95.38 79 LYS A N 1
ATOM 601 C CA . LYS A 1 79 ? -9.403 2.020 0.040 1.00 95.38 79 LYS A CA 1
ATOM 602 C C . LYS A 1 79 ? -10.688 1.195 0.056 1.00 95.38 79 LYS A C 1
ATOM 604 O O . LYS A 1 79 ? -11.348 1.134 1.092 1.00 95.38 79 LYS A O 1
ATOM 609 N N . ALA A 1 80 ? -11.048 0.575 -1.066 1.00 94.88 80 ALA A N 1
ATOM 610 C CA . ALA A 1 80 ? -12.234 -0.265 -1.162 1.00 94.88 80 ALA A CA 1
ATOM 611 C C . ALA A 1 80 ? -12.149 -1.447 -0.188 1.00 94.88 80 ALA A C 1
ATOM 613 O O . ALA A 1 80 ? -13.092 -1.683 0.566 1.00 94.88 80 ALA A O 1
ATOM 614 N N . GLU A 1 81 ? -11.003 -2.125 -0.133 1.00 94.50 81 GLU A N 1
ATOM 615 C CA . GLU A 1 81 ? -10.803 -3.252 0.777 1.00 94.50 81 GLU A CA 1
ATOM 616 C C . GLU A 1 81 ? -10.762 -2.823 2.247 1.00 94.50 81 GLU A C 1
ATOM 618 O O . GLU A 1 81 ? -11.432 -3.412 3.093 1.00 94.50 81 GLU A O 1
ATOM 623 N N . ALA A 1 82 ? -10.064 -1.728 2.558 1.00 93.88 82 ALA A N 1
ATOM 624 C CA . ALA A 1 82 ? -10.030 -1.170 3.906 1.00 93.88 82 ALA A CA 1
ATOM 625 C C . ALA A 1 82 ? -11.430 -0.788 4.412 1.00 93.88 82 ALA A C 1
ATOM 627 O O . ALA A 1 82 ? -11.696 -0.898 5.609 1.00 93.88 82 ALA A O 1
ATOM 628 N N . LYS A 1 83 ? -12.327 -0.355 3.514 1.00 93.00 83 LYS A N 1
ATOM 629 C CA . LYS A 1 83 ? -13.728 -0.073 3.842 1.00 93.00 83 LYS A CA 1
ATOM 630 C C . LYS A 1 83 ? -14.510 -1.354 4.128 1.00 93.00 83 LYS A C 1
ATOM 632 O O . LYS A 1 83 ? -15.250 -1.381 5.106 1.00 93.00 83 LYS A O 1
ATOM 637 N N . LYS A 1 84 ? -14.346 -2.404 3.314 1.00 92.00 84 LYS A N 1
ATOM 638 C CA . LYS A 1 84 ? -15.009 -3.705 3.538 1.00 92.00 84 LYS A CA 1
ATOM 639 C C . LYS A 1 84 ? -14.634 -4.307 4.892 1.00 92.00 84 LYS A C 1
ATOM 641 O O . LYS A 1 84 ? -15.499 -4.812 5.594 1.00 92.00 84 LYS A O 1
ATOM 646 N N . GLU A 1 85 ? -13.364 -4.199 5.268 1.00 89.31 85 GLU A N 1
ATOM 647 C CA . GLU A 1 85 ? -12.843 -4.669 6.557 1.00 89.31 85 GLU A CA 1
ATOM 648 C C . GLU A 1 85 ? -13.206 -3.753 7.746 1.00 89.31 85 GLU A C 1
ATOM 650 O O . GLU A 1 85 ? -12.924 -4.087 8.895 1.00 89.31 85 GLU A O 1
ATOM 655 N N . GLY A 1 86 ? -13.811 -2.584 7.501 1.00 91.12 86 GLY A N 1
ATOM 656 C CA . GLY A 1 86 ? -14.202 -1.640 8.553 1.00 91.12 86 GLY A CA 1
ATOM 657 C C . GLY A 1 86 ? -13.047 -0.829 9.154 1.00 91.12 86 GLY A C 1
ATOM 658 O O . GLY A 1 86 ? -13.195 -0.253 10.229 1.00 91.12 86 GLY A O 1
ATOM 659 N N . TYR A 1 87 ? -11.888 -0.753 8.487 1.00 87.50 87 TYR A N 1
ATOM 660 C CA . TYR A 1 87 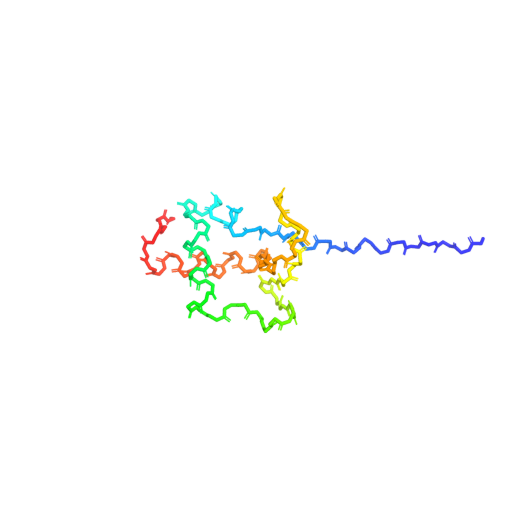? -10.753 0.055 8.959 1.00 87.50 87 TYR A CA 1
ATOM 661 C C . TYR A 1 87 ? -10.922 1.552 8.703 1.00 87.50 87 TYR A C 1
ATOM 663 O O . TYR A 1 87 ? -10.231 2.351 9.335 1.00 87.50 87 TYR A O 1
ATOM 671 N N . ILE A 1 88 ? -11.798 1.927 7.769 1.00 88.88 88 ILE A N 1
ATOM 672 C CA . ILE A 1 88 ? -12.097 3.317 7.436 1.00 88.88 88 ILE A CA 1
ATOM 673 C C . ILE A 1 88 ? -13.611 3.536 7.434 1.00 88.88 88 ILE A C 1
ATOM 675 O O . ILE A 1 88 ? -14.352 2.792 6.796 1.00 88.88 88 ILE A O 1
ATOM 679 N N . ASN A 1 89 ? -14.052 4.592 8.114 1.00 74.44 89 ASN A N 1
ATOM 680 C CA . ASN A 1 89 ? -15.399 5.137 7.983 1.00 74.44 89 ASN A CA 1
ATOM 681 C C . ASN A 1 89 ? -15.278 6.400 7.130 1.00 74.44 89 ASN A C 1
ATOM 683 O O . ASN A 1 89 ? -14.706 7.391 7.582 1.00 74.44 89 ASN A O 1
ATOM 687 N N . VAL A 1 90 ? -15.731 6.319 5.878 1.00 60.94 90 VAL A N 1
ATOM 688 C CA . VAL A 1 90 ? -15.866 7.471 4.972 1.00 60.94 90 VAL A CA 1
ATOM 689 C C . VAL A 1 90 ? -17.323 7.870 4.879 1.00 60.94 90 VAL A C 1
ATOM 691 O O . VAL A 1 90 ? -18.154 6.941 4.741 1.00 60.94 90 VAL A O 1
#

Organism: NCBI:txid1231336